Protein AF-A0A4P0YHA0-F1 (afdb_mon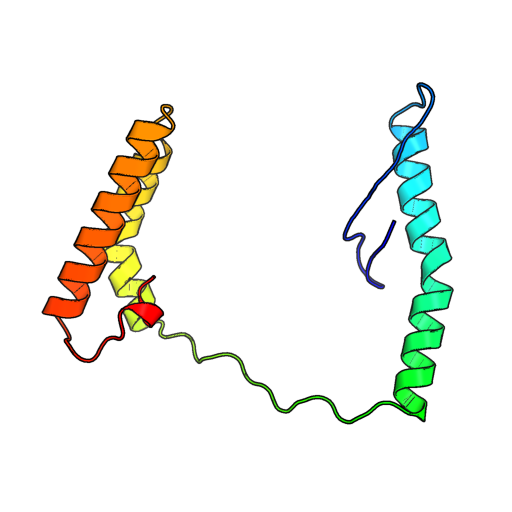omer)

Nearest PDB structures (foldseek):
  3gcm-assembly1_A  TM=9.797E-01  e=1.031E-10  Escherichia coli O139:H28 str. E24377A
  3h1c-assembly1_C  TM=9.783E-01  e=9.821E-10  Escherichia coli
  3cdi-assembly1_A  TM=7.816E-01  e=2.664E-10  Escherichia coli
  7ogk-assembly1_B  TM=8.363E-01  e=1.173E-09  Escherichia coli K-12
  4nbq-assembly1_A  TM=8.717E-01  e=2.493E-05  Coxiella burnetii RSA 493

Sequence (116 aa):
MPGTEAAVLMVESEAELLSEDQMLGAVVFGHEQQQIVIQNINDLVKEAGKPRWDWQPEAVNEALNARVAALAESRLSDAYRITDKQERYAQVDVIKSETIATLVAEDETLDANELG

Organism: Klebsiella pneumoniae (NCBI:txid573)

Radius of gyration: 23.49 Å; Cα contacts (8 Å, |Δi|>4): 53; chains: 1; bounding box: 54×30×58 Å

Solvent-accessible surface area (backbone atoms only — not comparable to full-atom values): 7238 Å² total; per-residue (Å²): 104,54,59,59,96,90,43,83,73,52,82,81,88,86,77,90,85,69,52,71,70,57,54,51,49,51,54,52,52,43,58,61,64,48,43,63,57,54,51,53,52,53,53,48,41,74,76,70,50,75,81,78,79,97,74,76,80,82,83,83,57,63,69,57,52,52,53,50,42,76,71,38,47,70,59,50,59,54,34,70,68,46,80,54,68,66,62,25,48,53,49,47,51,50,52,51,52,52,48,48,54,52,49,38,74,76,37,79,85,59,55,70,73,83,70,104

InterPro domains:
  IPR012162 Polyribonucleotide nucleotidyltransferase [PTHR11252] (3-110)
  IPR015848 Polyribonucleotide nucleotidyltransferase, RNA-binding domain [PF03726] (64-115)
  IPR027408 PNPase/RNase PH domain superfamily [G3DSA:3.30.230.70] (1-59)
  IPR036345 Exoribonuclease, PH domain 2 superfamily [SSF55666] (3-57)
  IPR036456 Polyribonucleotide nucleotidyltransferase, RNA-binding domain superfamily [SSF46915] (48-114)

Structure (mmCIF, N/CA/C/O backbone):
data_AF-A0A4P0YHA0-F1
#
_entry.id   AF-A0A4P0YHA0-F1
#
loop_
_atom_site.group_PDB
_atom_site.id
_atom_site.type_symbol
_atom_site.label_atom_id
_atom_site.label_alt_id
_atom_site.label_comp_id
_atom_site.label_asym_id
_atom_site.label_entity_id
_atom_site.label_seq_id
_atom_site.pdbx_PDB_ins_code
_atom_site.Cartn_x
_atom_site.Cartn_y
_atom_site.Cartn_z
_atom_site.occupancy
_atom_site.B_iso_or_equiv
_atom_site.auth_seq_id
_atom_site.auth_comp_id
_atom_site.auth_asym_id
_atom_site.auth_atom_id
_atom_site.pdbx_PDB_model_num
ATOM 1 N N . MET A 1 1 ? -8.150 7.286 15.666 1.00 76.69 1 MET A N 1
ATOM 2 C CA . MET A 1 1 ? -7.586 6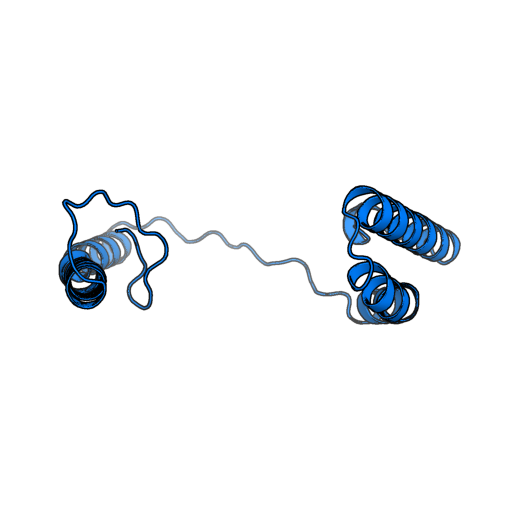.099 14.997 1.00 76.69 1 MET A CA 1
ATOM 3 C C . MET A 1 1 ? -8.682 5.484 14.136 1.00 76.69 1 MET A C 1
ATOM 5 O O . MET A 1 1 ? -9.711 5.158 14.710 1.00 76.69 1 MET A O 1
ATOM 9 N N . PRO A 1 2 ? -8.535 5.452 12.800 1.00 86.00 2 PRO A N 1
ATOM 10 C CA . PRO A 1 2 ? -9.406 4.700 11.891 1.00 86.00 2 PRO A CA 1
ATOM 11 C C . PRO A 1 2 ? -8.856 3.306 11.519 1.00 86.00 2 PRO A C 1
ATOM 13 O O . PRO A 1 2 ? -7.650 3.102 11.347 1.00 86.00 2 PRO A O 1
ATOM 16 N N . GLY A 1 3 ? -9.765 2.351 11.307 1.00 92.19 3 GLY A N 1
ATOM 17 C CA . GLY A 1 3 ? -9.430 0.979 10.916 1.00 92.19 3 GLY A CA 1
ATOM 18 C C . GLY A 1 3 ? -10.626 0.195 10.379 1.00 92.19 3 GLY A C 1
ATOM 19 O O . GLY A 1 3 ? -11.752 0.693 10.378 1.00 92.19 3 GLY A O 1
ATOM 20 N N . THR A 1 4 ? -10.373 -1.031 9.933 1.00 95.88 4 THR A N 1
ATOM 21 C CA . THR A 1 4 ? -11.415 -2.011 9.604 1.00 95.88 4 THR A CA 1
ATOM 22 C C . THR A 1 4 ? -11.795 -2.816 10.845 1.00 95.88 4 THR A C 1
ATOM 24 O O . THR A 1 4 ? -11.238 -2.622 11.928 1.00 95.88 4 THR A O 1
ATOM 27 N N . GLU A 1 5 ? -12.729 -3.752 10.688 1.00 94.94 5 GLU A N 1
ATOM 28 C CA . GLU A 1 5 ? -13.052 -4.724 11.735 1.00 94.94 5 GLU A CA 1
ATOM 29 C C . GLU A 1 5 ? -11.806 -5.512 12.173 1.00 94.94 5 GLU A C 1
ATOM 31 O O . GLU A 1 5 ? -11.558 -5.685 13.361 1.00 94.94 5 GLU A O 1
ATOM 36 N N . ALA A 1 6 ? -10.964 -5.907 11.214 1.00 95.62 6 ALA A N 1
ATOM 37 C CA . ALA A 1 6 ? -9.826 -6.784 11.465 1.00 95.62 6 ALA A CA 1
ATOM 38 C C . ALA A 1 6 ? -8.536 -6.057 11.876 1.00 95.62 6 ALA A C 1
ATOM 40 O O . ALA A 1 6 ? -7.705 -6.652 12.558 1.00 95.62 6 ALA A O 1
ATOM 41 N N . ALA A 1 7 ? -8.320 -4.813 11.433 1.00 95.94 7 ALA A N 1
ATOM 42 C CA . ALA A 1 7 ? -7.023 -4.158 11.604 1.00 95.94 7 ALA A CA 1
ATOM 43 C C . ALA A 1 7 ? -7.095 -2.628 11.691 1.00 95.94 7 ALA A C 1
ATOM 45 O O . ALA A 1 7 ? -7.945 -1.975 11.081 1.00 95.94 7 ALA A O 1
ATOM 46 N N . VAL A 1 8 ? -6.128 -2.058 12.412 1.00 94.75 8 VAL A N 1
ATOM 47 C CA . VAL A 1 8 ? -5.826 -0.621 12.437 1.00 94.75 8 VAL A CA 1
ATOM 48 C C . VAL A 1 8 ? -5.171 -0.207 11.118 1.00 94.75 8 VAL A C 1
ATOM 50 O O . VAL A 1 8 ? -4.290 -0.910 10.629 1.00 94.75 8 VAL A O 1
ATOM 53 N N . LEU A 1 9 ? -5.582 0.936 10.553 1.00 96.31 9 LEU A N 1
ATOM 54 C CA . LEU A 1 9 ? -5.039 1.438 9.282 1.00 96.31 9 LEU A CA 1
ATOM 55 C C . LEU A 1 9 ? -4.213 2.719 9.431 1.00 96.31 9 LEU A C 1
ATOM 57 O O . LEU A 1 9 ? -3.242 2.902 8.703 1.00 96.31 9 LEU A O 1
ATOM 61 N N . MET A 1 10 ? -4.585 3.615 10.347 1.00 96.25 10 MET A N 1
ATOM 62 C CA . MET A 1 10 ? -3.864 4.871 10.573 1.00 96.25 10 MET A CA 1
ATOM 63 C C . MET A 1 10 ? -3.975 5.303 12.036 1.00 96.25 10 MET A C 1
ATOM 65 O O . MET A 1 10 ? -4.990 5.068 12.691 1.00 96.25 10 MET A O 1
ATOM 69 N N . VAL A 1 11 ? -2.932 5.953 12.550 1.00 94.56 11 VAL A N 1
ATOM 70 C CA . VAL A 1 11 ? -2.901 6.568 13.880 1.00 94.56 11 VAL A CA 1
ATOM 71 C C . VAL A 1 11 ? -2.343 7.982 13.731 1.00 94.56 11 VAL A C 1
ATOM 73 O O . VAL A 1 11 ? -1.282 8.157 13.147 1.00 94.56 11 VAL A O 1
ATOM 76 N N . GLU A 1 12 ? -3.054 8.965 14.277 1.00 95.56 12 GLU A N 1
ATOM 77 C CA . GLU A 1 12 ? -2.616 10.357 14.408 1.00 95.56 12 GLU A CA 1
ATOM 78 C C . GLU A 1 12 ? -2.832 10.744 15.877 1.00 95.56 12 GLU A C 1
ATOM 80 O O . GLU A 1 12 ? -3.931 10.525 16.404 1.00 95.56 12 GLU A O 1
ATOM 85 N N . SER A 1 13 ? -1.796 11.236 16.563 1.00 93.44 13 SER A N 1
ATOM 86 C CA . SER A 1 13 ? -1.851 11.512 18.005 1.00 93.44 13 SER A CA 1
ATOM 87 C C . SER A 1 13 ? -0.799 12.518 18.467 1.00 93.44 13 SER A C 1
ATOM 89 O O . SER A 1 13 ? 0.322 12.515 17.966 1.00 93.44 13 SER A O 1
ATOM 91 N N . GLU A 1 14 ? -1.130 13.267 19.517 1.00 93.56 14 GLU A N 1
ATOM 92 C CA . GLU A 1 14 ? -0.222 14.095 20.316 1.00 93.56 14 GLU A CA 1
ATOM 93 C C . GLU A 1 14 ? -0.403 13.719 21.799 1.00 93.56 14 GLU A C 1
ATOM 95 O O . GLU A 1 14 ? -1.527 13.443 22.226 1.00 93.56 14 GLU A O 1
ATOM 100 N N . ALA A 1 15 ? 0.684 13.655 22.577 1.00 95.81 15 ALA A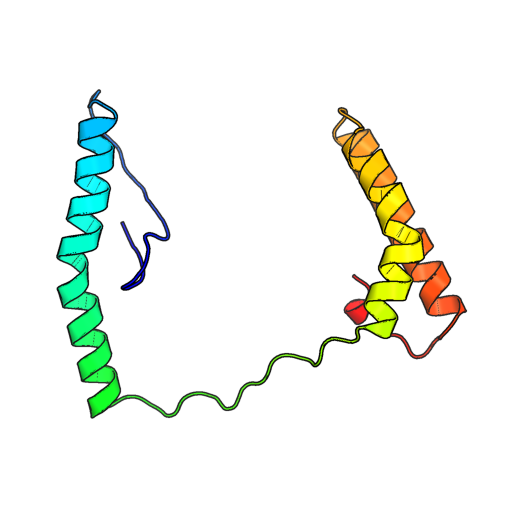 N 1
ATOM 101 C CA . ALA A 1 15 ? 0.644 13.254 23.986 1.00 95.81 15 ALA A CA 1
ATOM 102 C C . ALA A 1 15 ? 1.766 13.903 24.817 1.00 95.81 15 ALA A C 1
ATOM 104 O O . ALA A 1 15 ? 2.883 14.096 24.338 1.00 95.81 15 ALA A O 1
ATOM 105 N N . GLU A 1 16 ? 1.493 14.177 26.095 1.00 95.56 16 GLU A N 1
ATOM 106 C CA . GLU A 1 16 ? 2.461 14.747 27.041 1.00 95.56 16 GLU A CA 1
ATOM 107 C C . GLU A 1 16 ? 3.314 13.651 27.706 1.00 95.56 16 GLU A C 1
ATOM 109 O O . GLU A 1 16 ? 3.030 13.215 28.819 1.00 95.56 16 GLU A O 1
ATOM 114 N N . LEU A 1 17 ? 4.377 13.209 27.019 1.00 94.06 17 LEU A N 1
ATOM 115 C CA . LEU A 1 17 ? 5.399 12.280 27.545 1.00 94.06 17 LEU A CA 1
ATOM 116 C C . LEU A 1 17 ? 4.830 10.979 28.161 1.00 94.06 17 LEU A C 1
ATOM 118 O O . LEU A 1 17 ? 5.275 10.534 29.220 1.00 94.06 17 LEU A O 1
ATOM 122 N N . LEU A 1 18 ? 3.849 10.363 27.496 1.00 96.62 18 LEU A N 1
ATOM 123 C CA . LEU A 1 18 ? 3.319 9.047 27.875 1.00 96.62 18 LEU A CA 1
ATOM 124 C C . LEU A 1 18 ? 4.275 7.915 27.471 1.00 96.62 18 LEU A C 1
ATOM 126 O O . LEU A 1 18 ? 5.046 8.062 26.522 1.00 96.62 18 LEU A O 1
ATOM 130 N N . SER A 1 19 ? 4.201 6.775 28.165 1.00 97.81 19 SER A N 1
ATOM 131 C CA . SER A 1 19 ? 4.980 5.586 27.792 1.00 97.81 19 SER A CA 1
ATOM 132 C C . SER A 1 19 ? 4.433 4.906 26.534 1.00 97.81 19 SER A C 1
ATOM 134 O O . SER A 1 19 ? 3.255 5.043 26.189 1.00 97.81 19 SER A O 1
ATOM 136 N N . GLU A 1 20 ? 5.268 4.107 25.869 1.00 96.44 20 GLU A N 1
ATOM 137 C CA . GLU A 1 20 ? 4.872 3.327 24.693 1.00 96.44 20 GLU A CA 1
ATOM 138 C C . GLU A 1 20 ? 3.703 2.378 25.000 1.00 96.44 20 GLU A C 1
ATOM 140 O O . GLU A 1 20 ? 2.778 2.270 24.196 1.00 96.44 20 GLU A O 1
ATOM 145 N N . ASP A 1 21 ? 3.689 1.758 26.186 1.00 97.12 21 ASP A N 1
ATOM 146 C CA . ASP A 1 21 ? 2.599 0.874 26.625 1.00 97.12 21 ASP A CA 1
ATOM 147 C C . ASP A 1 21 ? 1.263 1.622 26.749 1.00 97.12 21 ASP A C 1
ATOM 149 O O . ASP A 1 21 ? 0.210 1.100 26.375 1.00 97.12 21 ASP A O 1
ATOM 153 N N . GLN A 1 22 ? 1.291 2.866 27.240 1.00 96.88 22 GLN A N 1
ATOM 154 C CA . GLN A 1 22 ? 0.094 3.705 27.333 1.00 96.88 22 GLN A CA 1
ATOM 155 C C . GLN A 1 22 ? -0.407 4.113 25.943 1.00 96.88 22 GLN A C 1
ATOM 157 O O . GLN A 1 22 ? -1.610 4.055 25.682 1.00 96.88 22 GLN A O 1
ATOM 162 N N . MET A 1 23 ? 0.508 4.479 25.041 1.00 97.19 23 MET A N 1
ATOM 163 C CA . MET A 1 23 ? 0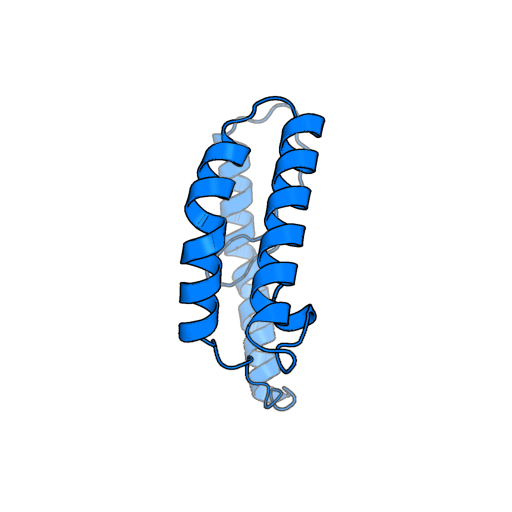.173 4.845 23.661 1.00 97.19 23 MET A CA 1
ATOM 164 C C . MET A 1 23 ? -0.403 3.656 22.881 1.00 97.19 23 MET A C 1
ATOM 166 O O . MET A 1 23 ? -1.434 3.794 22.220 1.00 97.19 23 MET A O 1
ATOM 170 N N . LEU A 1 24 ? 0.202 2.469 22.997 1.00 95.62 24 LEU A N 1
ATOM 171 C CA . LEU A 1 24 ? -0.307 1.244 22.374 1.00 95.62 24 LEU A CA 1
ATOM 172 C C . LEU A 1 24 ? -1.6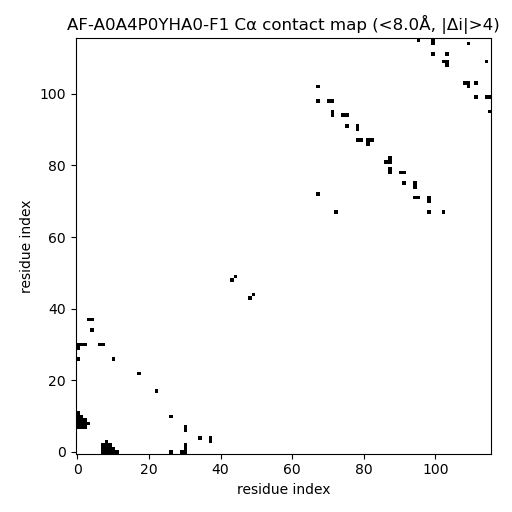82 0.864 22.937 1.00 95.62 24 LEU A C 1
ATOM 174 O O . LEU A 1 24 ? -2.594 0.546 22.172 1.00 95.62 24 LEU A O 1
ATOM 178 N N . GLY A 1 25 ? -1.858 0.963 24.258 1.00 96.56 25 GLY A N 1
ATOM 179 C CA . GLY A 1 25 ? -3.145 0.734 24.912 1.00 96.56 25 GLY A CA 1
ATOM 180 C C . GLY A 1 25 ? -4.248 1.655 24.385 1.00 96.56 25 GLY A C 1
ATOM 181 O O . GLY A 1 25 ? -5.359 1.196 24.128 1.00 96.56 25 GLY A O 1
ATOM 182 N N . ALA A 1 26 ? -3.938 2.932 24.140 1.00 96.50 26 ALA A N 1
ATOM 183 C CA . ALA A 1 26 ? -4.887 3.882 23.559 1.00 96.50 26 ALA A CA 1
ATOM 184 C C . ALA A 1 26 ? -5.306 3.504 22.125 1.00 96.50 26 ALA A C 1
ATOM 186 O O . ALA A 1 26 ? -6.481 3.633 21.773 1.00 96.50 26 ALA A O 1
ATOM 187 N N . VAL A 1 27 ? -4.374 3.003 21.305 1.00 96.12 27 VAL A N 1
ATOM 188 C CA . VAL A 1 27 ? -4.669 2.527 19.941 1.00 96.12 27 VAL A CA 1
ATOM 189 C C . VAL A 1 27 ? -5.580 1.301 19.968 1.00 96.12 27 VAL A C 1
ATOM 191 O O . VAL A 1 27 ? -6.588 1.285 19.259 1.00 96.12 27 VAL A O 1
ATOM 194 N N . VAL A 1 28 ? -5.261 0.305 20.801 1.00 96.00 28 VAL A N 1
ATOM 195 C CA . VAL A 1 28 ? -6.066 -0.922 20.940 1.00 96.00 28 VAL A CA 1
ATOM 196 C C . VAL A 1 28 ? -7.467 -0.587 21.442 1.00 96.00 28 VAL A C 1
ATOM 198 O O . VAL A 1 28 ? -8.452 -0.974 20.819 1.00 96.00 28 VAL A O 1
ATOM 201 N N . PHE A 1 29 ? -7.567 0.225 22.495 1.00 97.00 29 PHE A N 1
ATOM 202 C CA . PHE A 1 29 ? -8.849 0.681 23.025 1.00 97.00 29 PHE A CA 1
ATOM 203 C C . PHE A 1 29 ? -9.685 1.402 21.960 1.00 97.00 29 PHE A C 1
ATOM 205 O O . PHE A 1 29 ? -10.867 1.108 21.784 1.00 97.00 29 PHE A O 1
ATOM 212 N N . GLY A 1 30 ? -9.075 2.322 21.204 1.00 96.50 30 GLY A N 1
ATOM 213 C CA . GLY A 1 30 ? -9.754 3.007 20.107 1.00 96.50 30 GLY A CA 1
ATOM 214 C C . GLY A 1 30 ? -10.281 2.040 19.041 1.00 96.50 30 GLY A C 1
ATOM 215 O O . GLY A 1 30 ? -11.393 2.233 18.549 1.00 96.50 30 GLY A O 1
ATOM 216 N N . HIS A 1 31 ? -9.519 0.987 18.715 1.00 97.25 31 HIS A N 1
ATOM 217 C CA . HIS A 1 31 ? -9.911 -0.040 17.739 1.00 97.25 31 HIS A CA 1
ATOM 218 C C . HIS A 1 31 ? -11.092 -0.876 18.208 1.00 97.25 31 HIS A C 1
ATOM 220 O O . HIS A 1 31 ? -11.997 -1.133 17.417 1.00 97.25 31 HIS A O 1
ATOM 226 N N . GLU A 1 32 ? -11.124 -1.234 19.486 1.00 97.31 32 GLU A N 1
ATOM 227 C CA . GLU A 1 32 ? -12.237 -1.967 20.087 1.00 97.31 32 GLU A CA 1
ATOM 228 C C . GLU A 1 32 ? -13.506 -1.109 20.148 1.00 97.31 32 GLU A C 1
ATOM 230 O O . GLU A 1 32 ? -14.589 -1.559 19.773 1.00 97.31 32 GLU A O 1
ATOM 235 N N . GLN A 1 33 ? -13.387 0.155 20.567 1.00 97.50 33 GLN A N 1
ATOM 236 C CA . GLN A 1 33 ? -14.551 1.031 20.720 1.00 97.50 33 GLN A CA 1
ATOM 237 C C . GLN A 1 33 ? -15.171 1.445 19.382 1.00 97.50 33 GLN A C 1
ATOM 239 O O . GLN A 1 33 ? -16.387 1.607 19.305 1.00 97.50 33 GLN A O 1
ATOM 244 N N . GLN A 1 34 ? -14.390 1.583 18.304 1.00 96.69 34 GLN A N 1
ATOM 245 C CA . GLN A 1 34 ? -14.951 1.926 16.989 1.00 96.69 34 GLN A CA 1
ATOM 246 C C . GLN A 1 34 ? -15.750 0.780 16.338 1.00 96.69 34 GLN A C 1
ATOM 248 O O . GLN A 1 34 ? -16.489 1.034 15.384 1.00 96.69 34 GLN A O 1
ATOM 253 N N . GLN A 1 35 ? -15.644 -0.466 16.829 1.00 97.75 35 GLN A N 1
ATOM 254 C CA . GLN A 1 35 ? -16.324 -1.623 16.224 1.00 97.75 35 GLN A CA 1
ATOM 255 C C . GLN A 1 35 ? -17.842 -1.450 16.177 1.00 97.75 35 GLN A C 1
ATOM 257 O O . GLN A 1 35 ? -18.483 -1.851 15.207 1.00 97.75 35 GLN A O 1
ATOM 262 N N . ILE A 1 36 ? -18.426 -0.773 17.172 1.00 97.88 36 ILE A N 1
ATOM 263 C CA . ILE A 1 36 ? -19.863 -0.482 17.173 1.00 97.88 36 ILE A CA 1
ATOM 264 C C . ILE A 1 36 ? -20.275 0.365 15.965 1.00 97.88 36 ILE A C 1
ATOM 266 O O . ILE A 1 36 ? -21.338 0.147 15.387 1.00 97.88 36 ILE A O 1
ATOM 270 N N . VAL A 1 37 ? -19.430 1.307 15.543 1.00 97.88 37 VAL A N 1
ATOM 271 C CA . VAL A 1 37 ? -19.699 2.157 14.379 1.00 97.88 37 VAL A CA 1
ATOM 272 C C . VAL A 1 37 ? -19.649 1.318 13.104 1.00 97.88 37 VAL A C 1
ATOM 274 O O . VAL A 1 37 ? -20.565 1.401 12.288 1.00 97.88 37 VAL A O 1
ATOM 277 N N . ILE A 1 38 ? -18.632 0.461 12.963 1.00 97.44 38 ILE A N 1
ATOM 278 C CA . ILE A 1 38 ? -18.484 -0.454 11.819 1.00 97.44 38 ILE A CA 1
ATOM 279 C C . ILE A 1 38 ? -19.696 -1.388 11.712 1.00 97.44 38 ILE A C 1
ATOM 281 O O . ILE A 1 38 ? -20.275 -1.520 10.632 1.00 97.44 38 ILE A O 1
ATOM 285 N N . GLN A 1 39 ? -20.126 -1.977 12.830 1.00 98.00 39 GLN A N 1
ATOM 286 C CA . GLN A 1 39 ? -21.277 -2.877 12.868 1.00 98.00 39 GLN A CA 1
ATOM 287 C C . GLN A 1 39 ? -22.560 -2.182 12.396 1.00 98.00 39 GLN A C 1
ATOM 289 O O . GLN A 1 39 ? -23.249 -2.693 11.516 1.00 98.00 39 GLN A O 1
ATOM 294 N N . ASN A 1 40 ? -22.844 -0.984 12.913 1.00 98.19 40 ASN A N 1
ATOM 295 C CA . ASN A 1 40 ? -24.033 -0.228 12.510 1.00 98.19 40 ASN A CA 1
ATOM 296 C C . ASN A 1 40 ? -23.987 0.193 11.032 1.00 98.19 40 ASN A C 1
ATOM 298 O O . ASN A 1 40 ? -25.012 0.154 10.354 1.00 98.19 40 ASN A O 1
ATOM 302 N N . ILE A 1 41 ? -22.812 0.556 10.504 1.00 98.00 41 ILE A N 1
ATOM 303 C CA . ILE A 1 41 ? -22.651 0.845 9.070 1.00 98.00 41 ILE A CA 1
ATOM 304 C C . ILE A 1 41 ? -22.944 -0.409 8.238 1.00 98.00 41 ILE A C 1
ATOM 306 O O . ILE A 1 41 ? -23.666 -0.327 7.246 1.00 98.00 41 ILE A O 1
ATOM 310 N N . ASN A 1 42 ? -22.427 -1.571 8.642 1.00 97.44 42 ASN A N 1
ATOM 311 C CA . ASN A 1 42 ? -22.685 -2.833 7.950 1.00 97.44 42 ASN A CA 1
ATOM 312 C C . ASN A 1 42 ? -24.175 -3.193 7.953 1.00 97.44 42 ASN A C 1
ATOM 314 O O . ASN A 1 42 ? -24.696 -3.633 6.929 1.00 97.44 42 ASN A O 1
ATOM 318 N N . ASP A 1 43 ? -24.868 -2.987 9.070 1.00 98.19 43 ASP A N 1
ATOM 319 C CA . ASP A 1 43 ? -26.302 -3.260 9.167 1.00 98.19 43 ASP A CA 1
ATOM 320 C C . ASP A 1 43 ? -27.125 -2.296 8.301 1.00 98.19 43 ASP A C 1
ATOM 322 O O . ASP A 1 43 ? -28.008 -2.739 7.566 1.00 98.19 43 ASP A O 1
ATOM 326 N N . LEU A 1 44 ? -26.749 -1.015 8.248 1.00 98.31 44 LEU A N 1
ATOM 327 C CA . LEU A 1 44 ? -27.359 -0.051 7.329 1.00 98.31 44 LEU A CA 1
ATOM 328 C C . LEU A 1 44 ? -27.133 -0.422 5.855 1.00 98.31 44 LEU A C 1
ATOM 330 O O . LEU A 1 44 ? -28.034 -0.283 5.029 1.00 98.31 44 LEU A O 1
ATOM 334 N N . VAL A 1 45 ? -25.943 -0.915 5.502 1.00 97.88 45 VAL A N 1
ATOM 335 C CA . VAL A 1 45 ? -25.646 -1.379 4.137 1.00 97.88 45 VAL A CA 1
ATOM 336 C C . VAL A 1 45 ? -26.475 -2.615 3.777 1.00 97.88 45 VAL A C 1
ATOM 338 O O . VAL A 1 45 ? -26.882 -2.742 2.624 1.00 97.88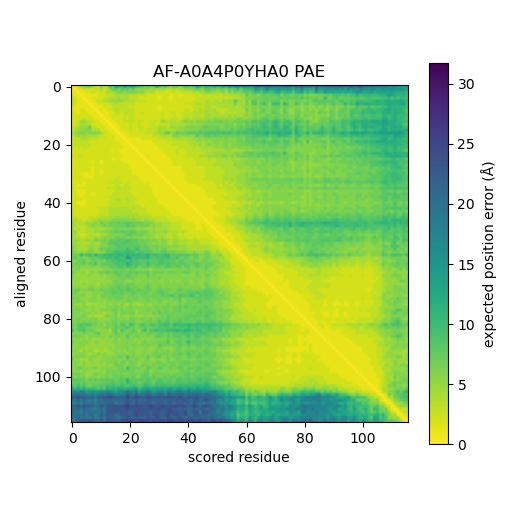 45 VAL A O 1
ATOM 341 N N . LYS A 1 46 ? -26.778 -3.504 4.732 1.00 97.12 46 LYS A N 1
ATOM 342 C CA . LYS A 1 46 ? -27.685 -4.641 4.490 1.00 97.12 46 LYS A CA 1
ATOM 343 C C . LYS A 1 46 ? -29.120 -4.185 4.221 1.00 97.12 46 LYS A C 1
ATOM 345 O O . LYS A 1 46 ? -29.796 -4.803 3.406 1.00 97.12 46 LYS A O 1
ATOM 350 N N . GLU A 1 47 ? -29.578 -3.129 4.892 1.00 97.75 47 GLU A N 1
ATOM 351 C CA . GLU A 1 47 ? -30.947 -2.617 4.752 1.00 97.75 47 GLU A CA 1
ATOM 352 C C . GLU A 1 47 ? -31.135 -1.741 3.503 1.00 97.75 47 GLU A C 1
ATOM 354 O O . GLU A 1 47 ? -32.129 -1.876 2.792 1.00 97.75 47 GLU A O 1
ATOM 359 N N . ALA A 1 48 ? -30.180 -0.849 3.222 1.00 97.38 48 ALA A N 1
ATOM 360 C CA . ALA A 1 48 ? -30.337 0.226 2.239 1.00 97.38 48 ALA A CA 1
ATOM 361 C C . ALA A 1 48 ? -29.122 0.413 1.308 1.00 97.38 48 ALA A C 1
ATOM 363 O O . ALA A 1 48 ? -28.996 1.436 0.626 1.00 97.38 48 ALA A O 1
ATOM 364 N N . GLY A 1 49 ? -28.200 -0.550 1.272 1.00 96.06 49 GLY A N 1
ATOM 365 C CA . GLY A 1 49 ? -27.010 -0.489 0.431 1.00 96.06 49 GLY A CA 1
ATOM 366 C C . GLY A 1 49 ? -27.338 -0.547 -1.060 1.00 96.06 49 GLY A C 1
ATOM 367 O O . GLY A 1 49 ? -28.138 -1.361 -1.519 1.00 96.06 49 GLY A O 1
ATOM 368 N N . LYS A 1 50 ? -26.669 0.297 -1.850 1.00 97.62 50 LYS A N 1
ATOM 369 C CA . LYS A 1 50 ? -26.670 0.151 -3.311 1.00 97.62 50 LYS A CA 1
ATOM 370 C C . LYS A 1 50 ? -25.928 -1.134 -3.710 1.00 97.62 50 LYS A C 1
ATOM 372 O O . LYS A 1 50 ? -25.017 -1.546 -2.986 1.00 97.62 50 LYS A O 1
ATOM 377 N N . PRO A 1 51 ? -26.253 -1.733 -4.871 1.00 96.62 51 PRO A N 1
ATOM 378 C CA . PRO A 1 51 ? -25.495 -2.861 -5.395 1.00 96.62 51 PRO A CA 1
ATOM 379 C C . PRO A 1 51 ? -24.000 -2.546 -5.467 1.00 96.62 51 PRO A C 1
ATOM 381 O O . PRO A 1 51 ? -23.602 -1.431 -5.823 1.00 96.62 51 PRO A O 1
ATOM 384 N N . ARG A 1 52 ? -23.173 -3.542 -5.135 1.00 96.62 52 ARG A N 1
ATOM 385 C CA . ARG A 1 52 ? -21.732 -3.469 -5.386 1.00 96.62 52 ARG A CA 1
ATOM 386 C C . ARG A 1 52 ? -21.500 -3.338 -6.889 1.00 96.62 52 ARG A C 1
ATOM 388 O O . ARG A 1 52 ? -22.279 -3.852 -7.689 1.00 96.6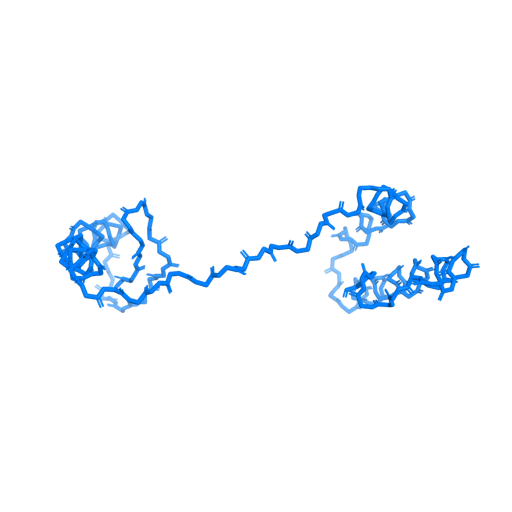2 52 ARG A O 1
ATOM 395 N N . TRP A 1 53 ? -20.443 -2.630 -7.259 1.00 96.94 53 TRP A N 1
ATOM 396 C CA . TRP A 1 53 ? -20.032 -2.559 -8.654 1.00 96.94 53 TRP A CA 1
ATOM 397 C C . TRP A 1 53 ? -19.547 -3.933 -9.109 1.00 96.94 53 TRP A C 1
ATOM 399 O O . TRP A 1 53 ? -18.831 -4.604 -8.366 1.00 96.94 53 TRP A O 1
ATOM 409 N N . ASP A 1 54 ? -19.926 -4.323 -10.324 1.00 96.31 54 ASP A N 1
ATOM 410 C CA . ASP A 1 54 ? -19.366 -5.495 -10.996 1.00 96.31 54 ASP A CA 1
ATOM 411 C C . ASP A 1 54 ? -18.018 -5.114 -11.614 1.00 96.31 54 ASP A C 1
ATOM 413 O O . ASP A 1 54 ? -17.884 -4.874 -12.812 1.00 96.31 54 ASP A O 1
ATOM 417 N N . TRP A 1 55 ? -17.042 -4.908 -10.734 1.00 96.62 55 TRP A N 1
ATOM 418 C CA . TRP A 1 55 ? -15.671 -4.596 -11.100 1.00 96.62 55 TRP A CA 1
ATOM 419 C C . TRP A 1 55 ? -14.816 -5.852 -10.957 1.00 96.62 55 TRP A C 1
ATOM 421 O O . TRP A 1 55 ? -14.920 -6.567 -9.959 1.00 96.62 55 TRP A O 1
ATOM 431 N N . GLN A 1 56 ? -13.951 -6.084 -11.940 1.00 94.94 56 GLN A N 1
ATOM 432 C CA . GLN A 1 56 ? -12.949 -7.142 -11.923 1.00 94.94 56 GLN A CA 1
ATOM 433 C C . GLN A 1 56 ? -11.565 -6.516 -12.120 1.00 94.94 56 GLN A C 1
ATOM 435 O O . GLN A 1 56 ? -11.445 -5.584 -12.923 1.00 94.94 56 GLN A O 1
ATOM 440 N N . PRO A 1 57 ? -10.528 -7.003 -11.417 1.00 92.44 57 PRO A N 1
ATOM 441 C CA . PRO A 1 57 ? -9.159 -6.613 -11.715 1.00 92.44 57 PRO A CA 1
ATOM 442 C C . PRO A 1 57 ? -8.752 -7.117 -13.103 1.00 92.44 57 PRO A C 1
ATOM 444 O O . PRO A 1 57 ? -9.302 -8.095 -13.615 1.00 92.44 57 PRO A O 1
ATOM 447 N N . GLU A 1 58 ? -7.754 -6.468 -13.692 1.00 90.38 58 GLU A N 1
ATOM 448 C CA . GLU A 1 58 ? -7.122 -6.957 -14.914 1.00 90.38 58 GLU A CA 1
ATOM 449 C C . GLU A 1 58 ? -6.491 -8.335 -14.680 1.00 90.38 58 GLU A C 1
ATOM 451 O O . GLU A 1 58 ? -5.967 -8.638 -13.602 1.00 90.38 58 GLU A O 1
ATOM 456 N N . ALA A 1 59 ? -6.573 -9.197 -15.694 1.00 90.38 59 ALA A N 1
ATOM 457 C CA . ALA A 1 59 ? -5.974 -10.518 -15.625 1.00 90.38 59 ALA A CA 1
ATOM 458 C C . ALA A 1 59 ? -4.446 -10.398 -15.599 1.00 90.38 59 ALA A C 1
ATOM 460 O O . ALA A 1 59 ? -3.843 -9.735 -16.438 1.00 90.38 59 ALA A O 1
ATOM 461 N N . VAL A 1 60 ? -3.815 -11.085 -14.649 1.00 89.12 60 VAL A N 1
ATOM 462 C CA . VAL A 1 60 ? -2.356 -11.097 -14.529 1.00 89.12 60 VAL A CA 1
ATOM 463 C C . VAL A 1 60 ? -1.745 -11.834 -15.721 1.00 89.12 60 VAL A C 1
ATOM 465 O O . VAL A 1 60 ? -2.014 -13.017 -15.933 1.00 89.12 60 VAL A O 1
ATOM 468 N N . ASN A 1 61 ? -0.874 -11.158 -16.472 1.00 89.88 61 ASN A N 1
ATOM 469 C CA . ASN A 1 61 ? -0.094 -11.776 -17.540 1.00 89.88 61 ASN A CA 1
ATOM 470 C C . ASN A 1 61 ? 1.188 -12.409 -16.968 1.00 89.88 61 ASN A C 1
ATOM 472 O O . ASN A 1 61 ? 2.247 -11.784 -16.904 1.00 89.88 61 ASN A O 1
ATOM 476 N N . GLU A 1 62 ? 1.092 -13.665 -16.525 1.00 91.44 62 GLU A N 1
ATOM 477 C CA . GLU A 1 62 ? 2.220 -14.383 -15.909 1.00 91.44 62 GLU A CA 1
ATOM 478 C C . GLU A 1 62 ? 3.433 -14.517 -16.843 1.00 91.44 62 GLU A C 1
ATOM 480 O O . GLU A 1 62 ? 4.574 -14.429 -16.388 1.00 91.44 62 GLU A O 1
ATOM 485 N N . ALA A 1 63 ? 3.201 -14.692 -18.148 1.00 89.00 63 ALA A N 1
ATOM 486 C CA . ALA A 1 63 ? 4.271 -14.815 -19.134 1.00 89.00 63 ALA A CA 1
ATOM 487 C C . ALA A 1 63 ? 5.052 -13.503 -19.282 1.00 89.00 63 ALA A C 1
ATOM 489 O O . ALA A 1 63 ? 6.287 -13.515 -19.291 1.00 89.00 63 ALA A O 1
ATOM 490 N N . LEU A 1 64 ? 4.340 -12.374 -19.337 1.00 87.56 64 LEU A N 1
ATOM 491 C CA . LEU A 1 64 ? 4.955 -11.052 -19.378 1.00 87.56 64 LEU A CA 1
ATOM 492 C C . LEU A 1 64 ? 5.731 -10.763 -18.090 1.00 87.56 64 LEU A C 1
ATOM 494 O O . LEU A 1 64 ? 6.894 -10.373 -18.155 1.00 87.56 64 LEU A O 1
ATOM 498 N N . ASN A 1 65 ? 5.145 -11.054 -16.925 1.00 89.75 65 ASN A N 1
ATOM 499 C CA . ASN A 1 65 ? 5.820 -10.886 -15.635 1.00 89.75 65 ASN A CA 1
ATOM 500 C C . ASN A 1 65 ? 7.112 -11.708 -15.545 1.00 89.75 65 ASN A C 1
ATOM 502 O O . ASN A 1 65 ? 8.136 -11.197 -15.092 1.00 89.75 65 ASN A O 1
ATOM 506 N N . ALA A 1 66 ? 7.098 -12.959 -16.014 1.00 92.06 66 ALA A N 1
ATOM 507 C CA . ALA A 1 66 ? 8.293 -13.797 -16.054 1.00 92.06 66 ALA A CA 1
ATOM 508 C C . ALA A 1 66 ? 9.372 -13.220 -16.987 1.00 92.06 66 ALA A C 1
ATOM 510 O O . ALA A 1 66 ? 10.563 -13.273 -16.666 1.00 92.06 66 ALA A O 1
ATOM 511 N N . ARG A 1 67 ? 8.973 -12.633 -18.124 1.00 91.31 67 ARG A N 1
ATOM 512 C CA . ARG A 1 67 ? 9.901 -11.979 -19.057 1.00 91.31 67 ARG A CA 1
ATOM 513 C C . ARG A 1 67 ? 10.511 -10.714 -18.453 1.00 91.31 67 ARG A C 1
ATOM 515 O O . ARG A 1 67 ? 11.728 -10.550 -18.517 1.00 91.31 67 ARG A O 1
ATOM 522 N N . VAL A 1 68 ? 9.697 -9.868 -17.819 1.00 92.56 68 VAL A N 1
ATOM 523 C CA . VAL A 1 68 ? 10.154 -8.671 -17.092 1.00 92.56 68 VAL A CA 1
ATOM 524 C C . VAL A 1 68 ? 11.130 -9.063 -15.982 1.00 92.56 68 VAL A C 1
ATOM 526 O O . VAL A 1 68 ? 12.221 -8.499 -15.900 1.00 92.56 68 VAL A O 1
ATOM 529 N N . ALA A 1 69 ? 10.790 -10.069 -15.169 1.00 92.88 69 ALA A N 1
ATOM 530 C CA . ALA A 1 69 ? 11.651 -10.555 -14.091 1.00 92.88 69 ALA A CA 1
ATOM 531 C C . ALA A 1 69 ? 13.011 -11.037 -14.621 1.00 92.88 69 ALA A C 1
ATOM 533 O O . ALA A 1 69 ? 14.053 -10.625 -14.113 1.00 92.88 69 ALA A O 1
ATOM 534 N N . ALA A 1 70 ? 13.023 -11.814 -15.709 1.00 93.75 70 ALA A N 1
ATOM 535 C CA . ALA A 1 70 ? 14.261 -12.294 -16.323 1.00 93.75 70 ALA A CA 1
ATOM 536 C C . ALA A 1 70 ? 15.200 -11.161 -16.789 1.00 93.75 70 ALA A C 1
ATOM 538 O O . ALA A 1 70 ? 16.419 -11.331 -16.762 1.00 93.75 70 ALA A O 1
ATOM 539 N N . LEU A 1 71 ? 14.653 -10.015 -17.208 1.00 93.25 71 LEU A N 1
ATOM 540 C CA . LEU A 1 71 ? 15.430 -8.865 -17.687 1.00 93.25 71 LEU A CA 1
ATOM 541 C C . LEU A 1 71 ? 15.841 -7.903 -16.561 1.00 93.25 71 LEU A C 1
ATOM 543 O O . LEU A 1 71 ? 16.929 -7.322 -16.615 1.00 93.25 71 LEU A O 1
ATOM 547 N N . ALA A 1 72 ? 14.989 -7.727 -15.548 1.00 95.06 72 ALA A N 1
ATOM 548 C CA . ALA A 1 72 ? 15.122 -6.643 -14.578 1.00 95.06 72 ALA A CA 1
ATOM 549 C C . ALA A 1 72 ? 15.439 -7.094 -13.145 1.00 95.06 72 ALA A C 1
ATOM 551 O O . ALA A 1 72 ? 16.082 -6.333 -12.423 1.00 95.06 72 ALA A O 1
ATOM 552 N N . GLU A 1 73 ? 15.043 -8.295 -12.708 1.00 95.38 73 GLU A N 1
ATOM 553 C CA . GLU A 1 73 ? 15.055 -8.679 -11.285 1.00 95.38 73 GLU A CA 1
ATOM 554 C C . GLU A 1 73 ? 16.458 -8.606 -10.664 1.00 95.38 73 GLU A C 1
ATOM 556 O O . GLU A 1 73 ? 16.667 -7.897 -9.677 1.00 95.38 73 GLU A O 1
ATOM 561 N N . SER A 1 74 ? 17.449 -9.266 -11.276 1.00 96.56 74 SER A N 1
ATOM 562 C CA . SER A 1 74 ? 18.832 -9.238 -10.775 1.00 96.56 74 SER A CA 1
ATOM 563 C C . SER A 1 74 ? 19.415 -7.824 -10.795 1.00 96.56 74 SER A C 1
ATOM 565 O O . SER A 1 74 ? 20.092 -7.415 -9.855 1.00 96.56 74 SER A O 1
ATOM 567 N N . ARG A 1 75 ? 19.128 -7.055 -11.853 1.00 96.81 75 ARG A N 1
ATOM 568 C CA . ARG A 1 75 ? 19.653 -5.695 -12.030 1.00 96.81 75 ARG A CA 1
ATOM 569 C C . ARG A 1 75 ? 19.073 -4.736 -10.994 1.00 96.81 75 ARG A C 1
ATOM 571 O O . ARG A 1 75 ? 19.804 -3.914 -10.448 1.00 96.81 75 ARG A O 1
ATOM 578 N N . LEU A 1 76 ? 17.776 -4.852 -10.702 1.00 96.50 76 LEU A N 1
ATOM 579 C CA . LEU A 1 76 ? 17.112 -4.086 -9.649 1.00 96.50 76 LEU A CA 1
ATOM 580 C C . LEU A 1 76 ? 17.626 -4.500 -8.269 1.00 96.50 76 LEU A C 1
ATOM 582 O O . LEU A 1 76 ? 17.891 -3.626 -7.446 1.00 96.50 76 LEU A O 1
ATOM 586 N N . SER A 1 77 ? 17.834 -5.800 -8.026 1.00 96.69 77 SER A N 1
ATOM 587 C CA . SER A 1 77 ? 18.426 -6.288 -6.772 1.00 96.69 77 SER A CA 1
ATOM 588 C C . SER A 1 77 ? 19.778 -5.625 -6.488 1.00 96.69 77 SER A C 1
ATOM 590 O O . SER A 1 77 ? 20.012 -5.162 -5.371 1.00 96.69 77 SER A O 1
ATOM 592 N N . ASP A 1 78 ? 20.638 -5.503 -7.502 1.00 96.44 78 ASP A N 1
ATOM 593 C CA . ASP A 1 78 ? 21.928 -4.819 -7.379 1.00 96.44 78 ASP A CA 1
ATOM 594 C C . ASP A 1 78 ? 21.784 -3.296 -7.265 1.00 96.44 78 ASP A C 1
ATOM 596 O O . ASP A 1 78 ? 22.443 -2.681 -6.426 1.00 96.44 78 ASP A O 1
ATOM 600 N N . ALA A 1 79 ? 20.875 -2.679 -8.025 1.00 96.31 79 ALA A N 1
ATOM 601 C CA . ALA A 1 79 ? 20.621 -1.239 -7.947 1.00 96.31 79 ALA A CA 1
ATOM 602 C C . ALA A 1 79 ? 20.156 -0.799 -6.547 1.00 96.31 79 ALA A C 1
ATOM 604 O O . ALA A 1 79 ? 20.588 0.238 -6.046 1.00 96.31 79 ALA A O 1
ATOM 605 N N . TYR A 1 80 ? 19.330 -1.599 -5.865 1.00 96.75 80 TYR A N 1
ATOM 606 C CA . TYR A 1 80 ? 18.878 -1.296 -4.502 1.00 96.75 80 TYR A CA 1
ATOM 607 C C . TYR A 1 80 ? 19.958 -1.475 -3.423 1.00 96.75 80 TYR A C 1
ATOM 609 O O . TYR A 1 80 ? 19.751 -1.043 -2.288 1.00 96.75 80 TYR A O 1
ATOM 617 N N . ARG A 1 81 ? 21.128 -2.038 -3.760 1.00 97.00 81 ARG A N 1
ATOM 618 C CA . ARG A 1 81 ? 22.311 -2.042 -2.881 1.00 97.00 81 ARG A CA 1
ATOM 619 C C . ARG A 1 81 ? 23.106 -0.732 -2.947 1.00 97.00 81 ARG A C 1
ATOM 621 O O . ARG A 1 81 ? 23.932 -0.493 -2.068 1.00 97.00 81 ARG A O 1
ATOM 628 N N . ILE A 1 82 ? 22.855 0.126 -3.942 1.00 96.75 82 ILE A N 1
ATOM 629 C CA . ILE A 1 82 ? 23.462 1.460 -4.043 1.00 96.75 82 ILE A CA 1
ATOM 630 C C . ILE A 1 82 ? 22.893 2.343 -2.930 1.00 96.75 82 ILE A C 1
ATOM 632 O O . ILE A 1 82 ? 21.680 2.557 -2.833 1.00 96.75 82 ILE A O 1
ATOM 636 N N . THR A 1 83 ? 23.771 2.862 -2.075 1.00 96.94 83 THR A N 1
ATOM 637 C CA . THR A 1 83 ? 23.384 3.671 -0.912 1.00 96.94 83 THR A CA 1
ATOM 638 C C . THR A 1 83 ? 22.974 5.084 -1.316 1.00 96.94 83 THR A C 1
ATOM 640 O O . THR A 1 83 ? 21.964 5.592 -0.812 1.00 96.94 83 THR A O 1
ATOM 643 N N . ASP A 1 84 ? 23.699 5.692 -2.260 1.00 98.12 84 ASP A N 1
ATOM 644 C CA . ASP A 1 84 ? 23.398 7.032 -2.754 1.00 98.12 84 ASP A CA 1
ATOM 645 C C . ASP A 1 84 ? 22.031 7.084 -3.450 1.00 98.12 84 ASP A C 1
ATOM 647 O O . ASP A 1 84 ? 21.679 6.243 -4.279 1.00 98.12 84 ASP A O 1
ATOM 651 N N . LYS A 1 85 ? 21.220 8.078 -3.075 1.00 96.00 85 LYS A N 1
ATOM 652 C CA . LYS A 1 85 ? 19.842 8.201 -3.558 1.00 96.00 85 LYS A CA 1
ATOM 653 C C . LYS A 1 85 ? 19.786 8.575 -5.038 1.00 96.00 85 LYS A C 1
ATOM 655 O O . LYS A 1 85 ? 18.935 8.041 -5.744 1.00 96.00 85 LYS A O 1
ATOM 660 N N . GLN A 1 86 ? 20.627 9.509 -5.485 1.00 97.38 86 GLN A N 1
ATOM 661 C CA . GLN A 1 86 ? 20.587 10.002 -6.862 1.00 97.38 86 GLN A CA 1
ATOM 662 C C . GLN A 1 86 ? 21.131 8.946 -7.821 1.00 97.38 86 GLN A C 1
ATOM 664 O O . GLN A 1 86 ? 20.508 8.682 -8.847 1.00 97.38 86 GLN A O 1
ATOM 669 N N . GLU A 1 87 ? 22.223 8.284 -7.445 1.00 96.56 87 GLU A N 1
ATOM 670 C CA . GLU A 1 87 ? 22.821 7.201 -8.224 1.00 96.56 87 GLU A CA 1
ATOM 671 C C . GLU A 1 87 ? 21.889 5.988 -8.319 1.00 96.56 87 GLU A C 1
ATOM 673 O O . GLU A 1 87 ? 21.660 5.470 -9.412 1.00 96.56 87 GLU A O 1
ATOM 678 N N . ARG A 1 88 ? 21.254 5.587 -7.206 1.00 97.88 88 ARG A N 1
ATOM 679 C CA . ARG A 1 88 ? 20.249 4.513 -7.219 1.00 97.88 88 ARG A CA 1
ATOM 680 C C . ARG A 1 88 ? 19.087 4.836 -8.153 1.00 97.88 88 ARG A C 1
ATOM 682 O O . ARG A 1 88 ? 18.646 3.963 -8.891 1.00 97.88 88 ARG A O 1
ATOM 689 N N . TYR A 1 89 ? 18.576 6.065 -8.112 1.00 96.94 89 TYR A N 1
ATOM 690 C CA . TYR A 1 89 ? 17.440 6.460 -8.949 1.00 96.94 89 TYR A CA 1
ATOM 691 C C . TYR A 1 89 ? 17.829 6.456 -10.427 1.00 96.94 89 TYR A C 1
ATOM 693 O O . TYR A 1 89 ? 17.124 5.851 -11.228 1.00 96.94 89 TYR A O 1
ATOM 701 N N . ALA A 1 90 ? 18.993 7.017 -10.766 1.00 97.25 90 ALA A N 1
ATOM 702 C CA . ALA A 1 90 ? 19.516 6.976 -12.127 1.00 97.25 90 ALA A CA 1
ATOM 703 C C . ALA A 1 90 ? 19.680 5.532 -12.634 1.00 97.25 90 ALA A C 1
ATOM 705 O O . ALA A 1 90 ? 19.264 5.218 -13.747 1.00 97.25 90 ALA A O 1
ATOM 706 N N . GLN A 1 91 ? 20.220 4.630 -11.806 1.00 96.44 91 GLN A N 1
ATOM 707 C CA . GLN A 1 91 ? 20.389 3.225 -12.174 1.00 96.44 91 GLN A CA 1
ATOM 708 C C . GLN A 1 91 ? 19.045 2.506 -12.374 1.00 96.44 91 GLN A C 1
ATOM 710 O O . GLN A 1 91 ? 18.900 1.731 -13.319 1.00 96.44 91 GLN A O 1
ATOM 715 N N . VAL A 1 92 ? 18.057 2.756 -11.510 1.00 96.69 92 VAL A N 1
ATOM 716 C CA . VAL A 1 92 ? 16.706 2.184 -11.647 1.00 96.69 92 VAL A CA 1
ATOM 717 C C . VAL A 1 92 ? 16.023 2.685 -12.922 1.00 96.69 92 VAL A C 1
ATOM 719 O O . VAL A 1 92 ? 15.438 1.877 -13.642 1.00 96.69 92 VAL A O 1
ATOM 722 N N . ASP A 1 93 ? 16.135 3.975 -13.240 1.00 96.50 93 ASP A N 1
ATOM 723 C CA . ASP A 1 93 ? 15.536 4.560 -14.446 1.00 96.50 93 ASP A CA 1
ATOM 724 C C . ASP A 1 93 ? 16.149 3.987 -15.731 1.00 96.50 93 ASP A C 1
ATOM 726 O O . ASP A 1 93 ? 15.426 3.701 -16.691 1.00 96.50 93 ASP A O 1
ATOM 730 N N . VAL A 1 94 ? 17.464 3.742 -15.736 1.00 96.50 94 VAL A N 1
ATOM 731 C CA . VAL A 1 94 ? 18.149 3.054 -16.842 1.00 96.50 94 VAL A CA 1
ATOM 732 C C . VAL A 1 94 ? 17.618 1.631 -17.005 1.00 96.50 94 VAL A C 1
ATOM 734 O O . VAL A 1 94 ? 17.248 1.243 -18.111 1.00 96.50 94 VAL A O 1
ATOM 737 N N . ILE A 1 95 ? 17.511 0.862 -15.913 1.00 95.56 95 ILE A N 1
ATOM 738 C CA . ILE A 1 95 ? 17.001 -0.518 -15.963 1.00 95.56 95 ILE A CA 1
ATOM 739 C C . ILE A 1 95 ? 15.567 -0.551 -16.501 1.00 95.56 95 ILE A C 1
ATOM 741 O O . ILE A 1 95 ? 15.266 -1.376 -17.366 1.00 95.56 95 ILE A O 1
ATOM 745 N N . LYS A 1 96 ? 14.693 0.347 -16.030 1.00 94.38 96 LYS A N 1
ATOM 746 C CA . LYS A 1 96 ? 13.312 0.455 -16.523 1.00 94.38 96 LYS A CA 1
ATOM 747 C C . LYS A 1 96 ? 13.273 0.768 -18.015 1.00 94.38 96 LYS A C 1
ATOM 749 O O . LYS A 1 96 ? 12.633 0.041 -18.768 1.00 94.38 96 LYS A O 1
ATOM 754 N N . SER A 1 97 ? 13.998 1.803 -18.438 1.00 93.81 97 SER A N 1
ATOM 755 C CA . SER A 1 97 ? 14.018 2.252 -19.835 1.00 93.81 97 SER A CA 1
ATOM 756 C C . SER A 1 97 ? 14.505 1.154 -20.780 1.00 93.81 97 SER A C 1
ATOM 758 O O . SER A 1 97 ? 13.888 0.908 -21.812 1.00 93.81 97 SER A O 1
ATOM 760 N N . GLU A 1 98 ? 15.576 0.448 -20.414 1.00 93.50 98 GLU A N 1
ATOM 761 C CA . GLU A 1 98 ? 16.115 -0.648 -21.222 1.00 93.50 98 GLU A CA 1
ATOM 762 C C . GLU A 1 98 ? 15.201 -1.878 -21.239 1.00 93.50 98 GLU A C 1
ATOM 764 O O . GLU A 1 98 ? 15.069 -2.524 -22.278 1.00 93.50 98 GLU A O 1
ATOM 769 N N . THR A 1 99 ? 14.555 -2.202 -20.114 1.00 93.00 99 THR A N 1
ATOM 770 C CA . THR A 1 99 ? 13.623 -3.340 -20.033 1.00 93.00 99 THR A CA 1
ATOM 771 C C . THR A 1 99 ? 12.401 -3.091 -20.911 1.00 93.00 99 THR A C 1
ATOM 773 O O . THR A 1 99 ? 12.060 -3.945 -21.725 1.00 93.00 99 THR A O 1
ATOM 776 N N . ILE A 1 100 ? 11.800 -1.900 -20.819 1.00 91.56 100 ILE A N 1
ATOM 777 C CA . ILE A 1 100 ? 10.666 -1.503 -21.665 1.00 91.56 100 ILE A CA 1
ATOM 778 C C . ILE A 1 100 ? 11.085 -1.493 -23.137 1.00 91.56 100 ILE A C 1
ATOM 780 O O . ILE A 1 100 ? 10.406 -2.094 -23.962 1.00 91.56 100 ILE A O 1
ATOM 784 N N . ALA A 1 101 ? 12.224 -0.877 -23.476 1.00 90.44 101 ALA A N 1
ATOM 785 C CA . ALA A 1 101 ? 12.704 -0.833 -24.857 1.00 90.44 101 ALA A CA 1
ATOM 786 C C . ALA A 1 101 ? 12.950 -2.234 -25.441 1.00 90.44 101 ALA A C 1
ATOM 788 O O . ALA A 1 101 ? 12.653 -2.469 -26.609 1.00 90.44 101 ALA A O 1
ATOM 789 N N . THR A 1 102 ? 13.457 -3.169 -24.630 1.00 90.00 102 THR A N 1
ATOM 790 C CA . THR A 1 102 ? 13.665 -4.564 -25.047 1.00 90.00 102 THR A CA 1
ATOM 791 C C . THR A 1 102 ? 12.334 -5.274 -25.286 1.00 90.00 102 THR A C 1
ATOM 793 O O . THR A 1 102 ? 12.174 -5.927 -26.309 1.00 90.00 102 THR A O 1
ATOM 796 N N . LEU A 1 103 ? 11.364 -5.115 -24.382 1.00 89.69 103 LEU A N 1
ATOM 797 C CA . LEU A 1 103 ? 10.055 -5.768 -24.490 1.00 89.69 103 LEU A CA 1
ATOM 798 C C . LEU A 1 103 ? 9.229 -5.227 -25.661 1.00 89.69 103 LEU A C 1
ATOM 800 O O . LEU A 1 103 ? 8.694 -6.015 -26.430 1.00 89.69 103 LEU A O 1
ATOM 804 N N . VAL A 1 104 ? 9.198 -3.906 -25.857 1.00 88.50 104 VAL A N 1
ATOM 805 C CA . VAL A 1 104 ? 8.502 -3.274 -26.993 1.00 88.50 104 VAL A CA 1
ATOM 806 C C . VAL A 1 104 ? 9.146 -3.659 -28.330 1.00 88.50 104 VAL A C 1
ATOM 808 O O . VAL A 1 104 ? 8.451 -3.802 -29.329 1.00 88.50 104 VAL A O 1
ATOM 811 N N . ALA A 1 105 ? 10.468 -3.858 -28.368 1.00 87.25 105 ALA A N 1
ATOM 812 C CA . ALA A 1 105 ? 11.146 -4.351 -29.567 1.00 87.25 105 ALA A CA 1
ATOM 813 C C . ALA A 1 105 ? 10.862 -5.838 -29.856 1.00 87.25 105 ALA A C 1
ATOM 815 O O . ALA A 1 105 ? 10.947 -6.260 -31.009 1.00 87.25 105 ALA A O 1
ATOM 816 N N . GLU A 1 106 ? 10.562 -6.639 -28.829 1.00 84.00 106 GLU A N 1
ATOM 817 C CA . GLU A 1 106 ? 10.159 -8.045 -28.971 1.00 84.00 106 GLU A CA 1
ATOM 818 C C . GLU A 1 106 ? 8.691 -8.178 -29.402 1.00 84.00 106 GLU A C 1
ATOM 820 O O . GLU A 1 106 ? 8.364 -9.089 -30.166 1.00 84.00 106 GLU A O 1
ATOM 825 N N . ASP A 1 107 ? 7.830 -7.264 -28.951 1.00 79.06 107 ASP A N 1
ATOM 826 C CA . ASP A 1 107 ? 6.410 -7.222 -29.287 1.00 79.06 107 ASP A CA 1
ATOM 827 C C . ASP A 1 107 ? 5.858 -5.783 -29.210 1.00 79.06 107 ASP A C 1
ATOM 829 O O . ASP A 1 107 ? 5.626 -5.233 -28.133 1.00 79.06 107 ASP A O 1
ATOM 833 N N . GLU A 1 108 ? 5.607 -5.181 -30.378 1.00 68.75 108 GLU A N 1
ATOM 834 C CA . GLU A 1 108 ? 5.067 -3.818 -30.515 1.00 68.75 108 GLU A CA 1
ATOM 835 C C . GLU A 1 108 ? 3.598 -3.695 -30.062 1.00 68.75 108 GLU A C 1
ATOM 837 O O . GLU A 1 108 ? 3.066 -2.585 -30.001 1.00 68.75 108 GLU A O 1
ATOM 842 N N . THR A 1 109 ? 2.921 -4.815 -29.775 1.00 71.69 109 THR A N 1
ATOM 843 C CA . THR A 1 109 ? 1.536 -4.819 -29.274 1.00 71.69 109 THR A CA 1
ATOM 844 C C . THR A 1 109 ? 1.442 -4.679 -27.757 1.00 71.69 109 THR A C 1
ATOM 846 O O . THR A 1 109 ? 0.346 -4.449 -27.246 1.00 71.69 109 THR A O 1
ATOM 849 N N . LEU A 1 110 ? 2.572 -4.769 -27.047 1.00 69.25 110 LEU A N 1
ATOM 850 C CA . LEU A 1 110 ? 2.643 -4.518 -25.611 1.00 69.25 110 LEU A CA 1
ATOM 851 C C . LEU A 1 110 ? 2.468 -3.020 -25.335 1.00 69.25 110 LEU A C 1
ATOM 853 O O . LEU A 1 110 ? 3.262 -2.191 -25.788 1.00 69.25 110 LEU A O 1
ATOM 857 N N . ASP A 1 111 ? 1.433 -2.665 -24.572 1.00 63.81 111 ASP A N 1
ATOM 858 C CA . ASP A 1 111 ? 1.232 -1.288 -24.125 1.00 63.81 111 ASP A CA 1
ATOM 859 C C . ASP A 1 111 ? 2.310 -0.931 -23.090 1.00 63.81 111 ASP A C 1
ATOM 861 O O . ASP A 1 111 ? 2.526 -1.643 -22.111 1.00 63.81 111 ASP A O 1
ATOM 865 N N .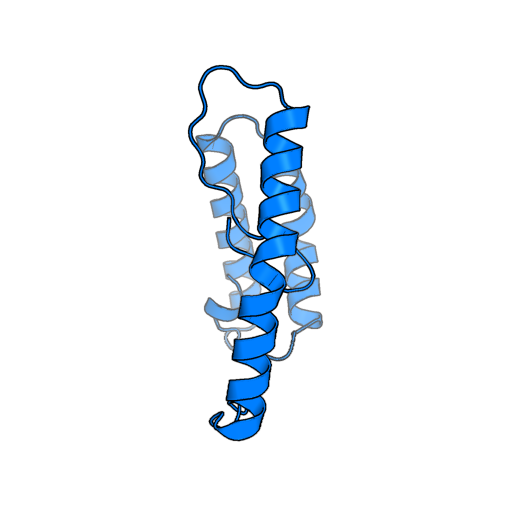 ALA A 1 112 ? 2.976 0.210 -23.275 1.00 59.72 112 ALA A N 1
ATOM 866 C CA . ALA A 1 112 ? 3.940 0.734 -22.314 1.00 59.72 112 ALA A CA 1
ATOM 867 C C . ALA A 1 112 ? 3.336 0.928 -20.907 1.00 59.72 112 ALA A C 1
ATOM 869 O O . ALA A 1 112 ? 4.077 0.864 -19.928 1.00 59.72 112 ALA A O 1
ATOM 870 N N . ASN A 1 113 ? 2.014 1.117 -20.799 1.00 59.47 113 ASN A N 1
ATOM 871 C CA . ASN A 1 113 ? 1.298 1.201 -19.522 1.00 59.47 113 ASN A CA 1
ATOM 872 C C . ASN A 1 113 ? 1.123 -0.162 -18.825 1.00 59.47 113 ASN A C 1
ATOM 874 O O . ASN A 1 113 ? 0.950 -0.198 -17.612 1.00 59.47 113 ASN A O 1
ATOM 878 N N . GLU A 1 114 ? 1.191 -1.279 -19.556 1.00 59.12 114 GLU A N 1
ATOM 879 C CA . GLU A 1 114 ? 1.208 -2.634 -18.975 1.00 59.12 114 GLU A CA 1
ATOM 880 C C . GLU A 1 114 ? 2.621 -3.042 -18.509 1.00 59.12 114 GLU A C 1
ATOM 882 O O . GLU A 1 114 ? 2.797 -4.049 -17.822 1.00 59.12 114 GLU A O 1
ATOM 887 N N . LEU A 1 115 ? 3.640 -2.254 -18.875 1.00 58.88 115 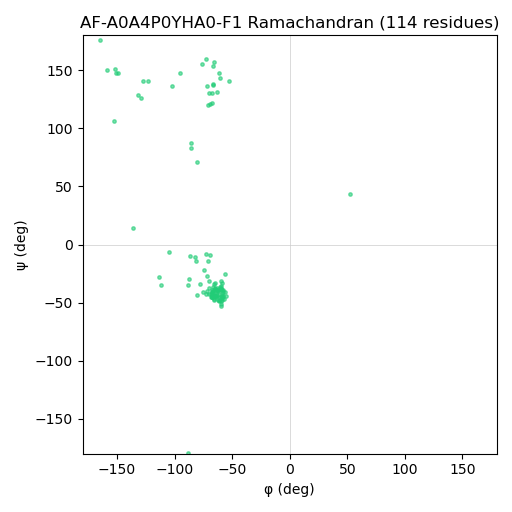LEU A N 1
ATOM 888 C CA . LEU A 1 115 ? 5.057 -2.526 -18.628 1.00 58.88 115 LEU A CA 1
ATOM 889 C C . LEU A 1 115 ? 5.673 -1.676 -17.498 1.00 58.88 115 LEU A C 1
ATOM 891 O O . LEU A 1 115 ? 6.838 -1.906 -17.152 1.00 58.88 115 LEU A O 1
ATOM 895 N N . GLY A 1 116 ? 4.944 -0.696 -16.939 1.00 46.22 116 GLY A N 1
ATOM 896 C CA . GLY A 1 116 ? 5.493 0.311 -16.016 1.00 46.22 116 GLY A CA 1
ATOM 897 C C . GLY A 1 116 ? 4.518 0.887 -15.001 1.00 46.22 116 GLY A C 1
ATOM 898 O O . GLY A 1 116 ? 3.558 1.562 -15.424 1.00 46.22 116 GLY A O 1
#

Mean predicted aligned error: 6.2 Å

pLDDT: mean 92.16, std 9.72, range [46.22, 98.31]

Foldseek 3Di:
DDDALVDDDDDDDDDDPDDPVVVVVVSVVVSVVCVVVNVVVVVCCVVPNDDDDPDDDDDDPVVVVVLLCVQQVVQLVVLVVDPDPVSSVVSNVVSLVVSLVVVCVVPVPDDVVNSD

Secondary structure (DSSP, 8-state):
--B-SS-B-------SS--HHHHHHHHHHHHHHTHHHHHHHHHHHHHHPPPPP---PPPP-HHHHHHHHHHHHHHHHHHTT---HHHHHHHHHHHHHHHHHHHHHH-TTS-TTT--